Protein AF-A0AAD0M5V1-F1 (afdb_monomer_lite)

Secondary structure (DSSP, 8-state):
--EEEEEEEETTTTEEEEEES-----TTSEEEEEEESSHHHHHHHHHHHHHHHHSPPPHHHHHHHHHHHHHHHTS---TT-EEEEE--GGGHHHHHHHHHTTS-EEPSSSEEEEETTBHHHHHHHHHHHHHHHHHHHHHHHHH-

Foldseek 3Di:
DKAKKKWWAQPVVRDIFIDGPDPPDDLNTAIDIDIAPDGVRVRVVVVQLLVLLQDADDPLLLVQLVVVVVVVVVDDDDQADFDKDAAPPVSVVSVVSLVVSPLFDDDPHRITTHHNSHNSNVSSVVNNVVVVVVVVVVVVVVVD

Structure (mmCIF, N/CA/C/O backbone):
data_AF-A0AAD0M5V1-F1
#
_entry.id   AF-A0AAD0M5V1-F1
#
loop_
_atom_site.group_PDB
_atom_site.id
_atom_site.type_symbol
_atom_site.label_atom_id
_atom_site.label_alt_id
_atom_site.label_comp_id
_atom_site.label_asym_id
_atom_site.label_entity_id
_atom_site.label_seq_id
_atom_site.pdbx_PDB_ins_code
_atom_site.Cartn_x
_atom_site.Cartn_y
_atom_site.Cartn_z
_atom_site.occupancy
_atom_site.B_iso_or_equiv
_atom_site.auth_seq_id
_atom_site.auth_comp_id
_atom_site.auth_asym_id
_atom_site.auth_atom_id
_atom_site.pdbx_PDB_model_num
ATOM 1 N N . MET A 1 1 ? 13.308 3.649 -25.533 1.00 71.56 1 MET A N 1
ATOM 2 C CA . MET A 1 1 ? 12.031 2.912 -25.398 1.00 71.56 1 MET A CA 1
ATOM 3 C C . MET A 1 1 ? 11.596 2.972 -23.930 1.00 71.56 1 MET A C 1
ATOM 5 O O . MET A 1 1 ? 12.450 3.272 -23.104 1.00 71.56 1 MET A O 1
ATOM 9 N N . LYS A 1 2 ? 10.305 2.836 -23.595 1.00 80.38 2 LYS A N 1
ATOM 10 C CA . LYS A 1 2 ? 9.836 2.732 -22.197 1.00 80.38 2 LYS A CA 1
ATOM 11 C C . LYS A 1 2 ? 9.402 1.288 -21.956 1.00 80.38 2 LYS A C 1
ATOM 13 O O . LYS A 1 2 ? 8.639 0.769 -22.763 1.00 80.38 2 LYS A O 1
ATOM 18 N N . GLU A 1 3 ? 9.857 0.690 -20.866 1.00 85.19 3 GLU A N 1
ATOM 19 C CA . GLU A 1 3 ? 9.612 -0.712 -20.516 1.00 85.19 3 GLU A CA 1
ATOM 20 C C . GLU A 1 3 ? 9.021 -0.822 -19.108 1.00 85.19 3 GLU A C 1
ATOM 22 O O . GLU A 1 3 ? 9.059 0.132 -18.321 1.00 85.19 3 GLU A O 1
ATOM 27 N N . THR A 1 4 ? 8.418 -1.972 -18.808 1.00 87.31 4 THR A N 1
ATOM 28 C CA . THR A 1 4 ? 7.891 -2.267 -17.471 1.00 87.31 4 THR A CA 1
ATOM 29 C C . THR A 1 4 ? 9.008 -2.825 -16.600 1.00 87.31 4 THR A C 1
ATOM 31 O O . THR A 1 4 ? 9.626 -3.828 -16.949 1.00 87.31 4 THR A O 1
ATOM 34 N N . TYR A 1 5 ? 9.209 -2.196 -15.449 1.00 89.94 5 TYR A N 1
ATOM 35 C CA . TYR A 1 5 ? 10.164 -2.596 -14.429 1.00 89.94 5 TYR A CA 1
ATOM 36 C C . TYR A 1 5 ? 9.447 -2.943 -13.132 1.00 89.94 5 TYR A C 1
ATOM 38 O O . TYR A 1 5 ? 8.452 -2.305 -12.767 1.00 89.94 5 TYR A O 1
ATOM 46 N N . PHE A 1 6 ? 10.006 -3.909 -12.414 1.00 90.06 6 PHE A N 1
ATOM 47 C CA . PHE A 1 6 ? 9.684 -4.164 -11.022 1.00 90.06 6 PHE A CA 1
ATOM 48 C C . PHE A 1 6 ? 10.821 -3.649 -10.152 1.00 90.06 6 PHE A C 1
ATOM 50 O O . PHE A 1 6 ? 11.987 -3.961 -10.378 1.00 90.06 6 PHE A O 1
ATOM 57 N N . VAL A 1 7 ? 10.481 -2.830 -9.167 1.00 91.06 7 VAL A N 1
ATOM 58 C CA . VAL A 1 7 ? 11.434 -2.300 -8.196 1.00 91.06 7 VAL A CA 1
ATOM 59 C C . VAL A 1 7 ? 11.105 -2.915 -6.851 1.00 91.06 7 VAL A C 1
ATOM 61 O O . VAL A 1 7 ? 9.965 -2.829 -6.414 1.00 91.06 7 VAL A O 1
ATOM 64 N N . GLY A 1 8 ? 12.078 -3.544 -6.208 1.00 91.56 8 GLY A N 1
ATOM 65 C CA . GLY A 1 8 ? 11.955 -4.066 -4.855 1.00 91.56 8 GLY A CA 1
ATOM 66 C C . GLY A 1 8 ? 12.656 -3.148 -3.866 1.00 91.56 8 GLY A C 1
ATOM 67 O O . GLY A 1 8 ? 13.794 -2.737 -4.101 1.00 91.56 8 GLY A O 1
ATOM 68 N N . TYR A 1 9 ? 11.983 -2.851 -2.758 1.00 92.31 9 TYR A N 1
ATOM 69 C CA . TYR A 1 9 ? 12.597 -2.265 -1.571 1.00 92.31 9 TYR A CA 1
ATOM 70 C C . TYR A 1 9 ? 12.529 -3.252 -0.410 1.00 92.31 9 TYR A C 1
ATOM 72 O O . TYR A 1 9 ? 11.437 -3.632 0.012 1.00 92.31 9 TYR A O 1
ATOM 80 N N . ASP A 1 10 ? 13.683 -3.650 0.113 1.00 88.50 10 ASP A N 1
ATOM 81 C CA . ASP A 1 10 ? 13.773 -4.435 1.341 1.00 88.50 10 ASP A CA 1
ATOM 82 C C . ASP A 1 10 ? 13.872 -3.471 2.541 1.00 88.50 10 ASP A C 1
ATOM 84 O O . ASP A 1 10 ? 14.873 -2.752 2.652 1.00 88.50 10 ASP A O 1
ATOM 88 N N . PRO A 1 11 ? 12.850 -3.392 3.414 1.00 83.12 11 PRO A N 1
ATOM 89 C CA . PRO A 1 11 ? 12.857 -2.464 4.541 1.00 83.12 11 PRO A CA 1
ATOM 90 C C . PRO A 1 11 ? 13.869 -2.844 5.630 1.00 83.12 11 PRO A C 1
ATOM 92 O O . PRO A 1 11 ? 14.382 -1.943 6.299 1.00 83.12 11 PRO A O 1
ATOM 95 N N . ASP A 1 12 ? 14.197 -4.130 5.773 1.00 83.94 12 ASP A N 1
ATOM 96 C CA . ASP A 1 12 ? 15.098 -4.634 6.813 1.00 83.94 12 ASP A CA 1
ATOM 97 C C . ASP A 1 12 ? 16.550 -4.345 6.435 1.00 83.94 12 ASP A C 1
ATOM 99 O O . ASP A 1 12 ? 17.326 -3.795 7.220 1.00 83.94 12 ASP A O 1
ATOM 103 N N . MET A 1 13 ? 16.907 -4.642 5.184 1.00 85.25 13 MET A N 1
ATOM 104 C CA . MET A 1 13 ? 18.249 -4.393 4.656 1.00 85.25 13 MET A CA 1
ATOM 105 C C . MET A 1 13 ? 18.424 -2.970 4.110 1.00 85.25 13 MET A C 1
ATOM 107 O O . MET A 1 13 ? 19.538 -2.563 3.782 1.00 85.25 13 MET A O 1
ATOM 111 N N . LYS A 1 14 ? 17.331 -2.203 3.998 1.00 84.75 14 LYS A N 1
ATOM 112 C CA . LYS A 1 14 ? 17.274 -0.864 3.387 1.00 84.75 14 LYS A CA 1
ATOM 113 C C . LYS A 1 14 ? 17.853 -0.827 1.968 1.00 84.75 14 LYS A C 1
ATOM 115 O O . LYS A 1 14 ? 18.449 0.171 1.561 1.00 84.75 14 LYS A O 1
ATOM 120 N N . MET A 1 15 ? 17.666 -1.903 1.208 1.00 89.81 15 MET A N 1
ATOM 121 C CA . MET A 1 15 ? 18.222 -2.052 -0.136 1.00 89.81 15 MET A CA 1
ATOM 122 C C . MET A 1 15 ? 17.161 -1.873 -1.215 1.00 89.81 15 MET A C 1
ATOM 124 O O . MET A 1 15 ? 16.017 -2.297 -1.064 1.00 89.81 15 MET A O 1
ATOM 128 N N . TRP A 1 16 ? 17.577 -1.266 -2.326 1.00 92.38 16 TRP A N 1
ATOM 129 C CA . TRP A 1 16 ? 16.764 -1.075 -3.520 1.00 92.38 16 TRP A CA 1
ATOM 130 C C . TRP A 1 16 ? 17.349 -1.863 -4.684 1.00 92.38 16 TRP A C 1
ATOM 132 O O . TRP A 1 16 ? 18.553 -1.806 -4.930 1.00 92.38 16 TRP A O 1
ATOM 142 N N . ALA A 1 17 ? 16.490 -2.543 -5.433 1.00 90.94 17 ALA A N 1
ATOM 143 C CA . ALA A 1 17 ? 16.874 -3.235 -6.655 1.00 90.94 17 ALA A CA 1
ATOM 144 C C . ALA A 1 17 ? 15.781 -3.085 -7.717 1.00 90.94 17 ALA A C 1
ATOM 146 O O . ALA A 1 17 ? 14.594 -3.045 -7.399 1.00 90.94 17 ALA A O 1
ATOM 147 N N . ALA A 1 18 ? 16.183 -2.998 -8.983 1.00 89.00 18 ALA A N 1
ATOM 148 C CA . ALA A 1 18 ? 15.280 -2.977 -10.126 1.00 89.00 18 ALA A CA 1
ATOM 149 C C . ALA A 1 18 ? 15.536 -4.214 -10.987 1.00 89.00 18 ALA A C 1
ATOM 151 O O . ALA A 1 18 ? 16.684 -4.584 -11.219 1.00 89.00 18 ALA A O 1
ATOM 152 N N . GLN A 1 19 ? 14.465 -4.850 -11.446 1.00 86.12 19 GLN A N 1
ATOM 153 C CA . GLN A 1 19 ? 14.500 -5.985 -12.360 1.00 86.12 19 GLN A CA 1
ATOM 154 C C . GLN A 1 19 ? 13.525 -5.723 -13.510 1.00 86.12 19 GLN A C 1
ATOM 156 O O . GLN A 1 19 ? 12.415 -5.215 -13.309 1.00 86.12 19 GLN A O 1
ATOM 161 N N . ALA A 1 20 ? 13.947 -6.039 -14.732 1.00 78.06 20 ALA A N 1
ATOM 162 C CA . ALA A 1 20 ? 13.077 -5.993 -15.896 1.00 78.06 20 ALA A CA 1
ATOM 163 C C . ALA A 1 20 ? 12.247 -7.286 -15.967 1.00 78.06 20 ALA A C 1
ATOM 165 O O . ALA A 1 20 ? 12.770 -8.372 -15.730 1.00 78.06 20 ALA A O 1
ATOM 166 N N . ILE A 1 21 ? 10.975 -7.166 -16.358 1.00 65.25 21 ILE A N 1
ATOM 167 C CA . ILE A 1 21 ? 10.090 -8.277 -16.766 1.00 65.25 21 ILE A CA 1
ATOM 168 C C . ILE A 1 21 ? 9.560 -9.175 -15.629 1.00 65.25 21 ILE A C 1
ATOM 170 O O . ILE A 1 21 ? 8.348 -9.382 -15.590 1.00 65.25 21 ILE A O 1
ATOM 174 N N . GLU A 1 22 ? 10.379 -9.655 -14.690 1.00 68.69 22 GLU A N 1
ATOM 175 C CA . GLU A 1 22 ? 9.929 -10.548 -13.602 1.00 68.69 22 GLU A CA 1
ATOM 176 C C . GLU A 1 22 ? 10.290 -10.008 -12.206 1.00 68.69 22 GLU A C 1
ATOM 178 O O . GLU A 1 22 ? 11.405 -9.528 -12.005 1.00 68.69 22 GLU A O 1
ATOM 183 N N . PRO A 1 23 ? 9.374 -10.068 -11.218 1.00 67.69 23 PRO A N 1
ATOM 184 C CA . PRO A 1 23 ? 9.650 -9.635 -9.853 1.00 67.69 23 PRO A CA 1
ATOM 185 C C . PRO A 1 23 ? 10.236 -10.783 -9.018 1.00 67.69 23 PRO A C 1
ATOM 187 O O . PRO A 1 23 ? 9.551 -11.326 -8.150 1.00 67.69 23 PRO A O 1
ATOM 190 N N . ASN A 1 24 ? 11.498 -11.159 -9.239 1.00 78.00 24 ASN A N 1
ATOM 191 C CA . ASN A 1 24 ? 12.167 -12.146 -8.386 1.00 78.00 24 ASN A CA 1
ATOM 192 C C . ASN A 1 24 ? 12.728 -11.463 -7.127 1.00 78.00 24 ASN A C 1
ATOM 194 O O . ASN A 1 24 ? 13.934 -11.242 -6.984 1.00 78.00 24 ASN A O 1
ATOM 198 N N . PHE A 1 25 ? 11.814 -11.060 -6.244 1.00 82.06 25 PHE A N 1
ATOM 199 C CA . PHE A 1 25 ? 12.101 -10.409 -4.967 1.00 82.06 25 PHE A CA 1
ATOM 200 C C . PHE A 1 25 ? 11.635 -11.275 -3.794 1.00 82.06 25 PHE A C 1
ATOM 202 O O . PHE A 1 25 ? 10.727 -12.096 -3.930 1.00 82.06 25 PHE A O 1
ATOM 209 N N . SER A 1 26 ? 12.244 -11.073 -2.622 1.00 83.06 26 SER A N 1
ATOM 210 C CA . SER A 1 26 ? 11.817 -11.739 -1.388 1.00 83.06 26 SER A CA 1
ATOM 211 C C . SER A 1 26 ? 10.378 -11.361 -1.028 1.00 83.06 26 SER A C 1
ATOM 213 O O . SER A 1 26 ? 9.916 -10.260 -1.334 1.00 83.06 26 SER A O 1
ATOM 215 N N . GLU A 1 27 ? 9.674 -12.226 -0.294 1.00 80.62 27 GLU A N 1
ATOM 216 C CA . GLU A 1 27 ? 8.322 -11.901 0.181 1.00 80.62 27 GLU A CA 1
ATOM 217 C C . GLU A 1 27 ? 8.290 -10.707 1.136 1.00 80.62 27 GLU A C 1
ATOM 219 O O . GLU A 1 27 ? 7.251 -10.065 1.256 1.00 80.62 27 GLU A O 1
ATOM 224 N N . ALA A 1 28 ? 9.412 -10.353 1.769 1.00 82.88 28 ALA A N 1
ATOM 225 C CA . ALA A 1 28 ? 9.545 -9.150 2.589 1.00 82.88 28 ALA A CA 1
ATOM 226 C C . ALA A 1 28 ? 9.606 -7.861 1.743 1.00 82.88 28 ALA A C 1
ATOM 228 O O . ALA A 1 28 ? 9.106 -6.815 2.165 1.00 82.88 28 ALA A O 1
ATOM 229 N N . SER A 1 29 ? 10.085 -7.942 0.498 1.00 89.31 29 SER A N 1
ATOM 230 C CA . SER A 1 29 ? 10.307 -6.782 -0.373 1.00 89.31 29 SER A CA 1
ATOM 231 C C . SER A 1 29 ? 9.017 -6.070 -0.776 1.00 89.31 29 SER A C 1
ATOM 233 O O . SER A 1 29 ? 8.039 -6.687 -1.196 1.00 89.31 29 SER A O 1
ATOM 235 N N . TRP A 1 30 ? 9.003 -4.748 -0.691 1.00 92.31 30 TRP A N 1
ATOM 236 C CA . TRP A 1 30 ? 7.939 -3.904 -1.219 1.00 92.31 30 TRP A CA 1
ATOM 237 C C . TRP A 1 30 ? 8.135 -3.764 -2.723 1.00 92.31 30 TRP A C 1
ATOM 239 O O . TRP A 1 30 ? 9.096 -3.133 -3.160 1.00 92.31 30 TRP A O 1
ATOM 249 N N . VAL A 1 31 ? 7.251 -4.384 -3.509 1.00 92.44 31 VAL A N 1
ATOM 250 C CA . VAL A 1 31 ? 7.398 -4.440 -4.967 1.00 92.44 31 VAL A CA 1
ATOM 251 C C . VAL A 1 31 ? 6.552 -3.361 -5.638 1.00 92.44 31 VAL A C 1
ATOM 253 O O . VAL A 1 31 ? 5.326 -3.329 -5.510 1.00 92.44 31 VAL A O 1
ATOM 256 N N . PHE A 1 32 ? 7.208 -2.486 -6.389 1.00 90.94 32 PHE A N 1
ATOM 257 C CA . PHE A 1 32 ? 6.606 -1.434 -7.202 1.00 90.94 32 PHE A CA 1
ATOM 258 C C . PHE A 1 32 ? 6.639 -1.844 -8.670 1.00 90.94 32 PHE A C 1
ATOM 260 O O . PHE A 1 32 ? 7.663 -2.319 -9.159 1.00 90.94 32 PHE A O 1
ATOM 267 N N . LYS A 1 33 ? 5.549 -1.607 -9.400 1.00 90.25 33 LYS A N 1
ATOM 268 C CA . LYS A 1 33 ? 5.513 -1.747 -10.860 1.00 90.25 33 LYS A CA 1
ATOM 269 C C . LYS A 1 33 ? 5.583 -0.360 -11.484 1.00 90.25 33 LYS A C 1
ATOM 271 O O . LYS A 1 33 ? 4.681 0.453 -11.283 1.00 90.25 33 LYS A O 1
ATOM 276 N N . VAL A 1 34 ? 6.639 -0.080 -12.242 1.00 89.06 34 VAL A N 1
ATOM 277 C CA . VAL A 1 34 ? 6.881 1.241 -12.839 1.00 89.06 34 VAL A CA 1
ATOM 278 C C . VAL A 1 34 ? 7.176 1.127 -14.332 1.00 89.06 34 VAL A C 1
ATOM 280 O O . VAL A 1 34 ? 7.670 0.112 -14.813 1.00 89.06 34 VAL A O 1
ATOM 283 N N . THR A 1 35 ? 6.894 2.190 -15.085 1.00 90.75 35 THR A N 1
ATOM 284 C CA . THR A 1 35 ? 7.315 2.306 -16.487 1.00 90.75 35 THR A CA 1
ATOM 285 C C . THR A 1 35 ? 8.522 3.232 -16.579 1.00 90.75 35 THR A C 1
ATOM 287 O O . THR A 1 35 ? 8.414 4.424 -16.266 1.00 90.75 35 THR A O 1
ATOM 290 N N . ALA A 1 36 ? 9.664 2.720 -17.032 1.00 91.56 36 ALA A N 1
ATOM 291 C CA . ALA A 1 36 ? 10.940 3.435 -17.025 1.00 91.56 36 ALA A CA 1
ATOM 292 C C . ALA A 1 36 ? 11.750 3.224 -18.311 1.00 91.56 36 ALA A C 1
ATOM 294 O O . ALA A 1 36 ? 11.408 2.389 -19.144 1.00 91.56 36 ALA A O 1
ATOM 295 N N . ARG A 1 37 ? 12.781 4.050 -18.512 1.00 90.94 37 ARG A N 1
ATOM 296 C CA . ARG A 1 37 ? 13.698 3.949 -19.667 1.00 90.94 37 ARG A CA 1
ATOM 297 C C . ARG A 1 37 ? 14.936 3.091 -19.391 1.00 90.94 37 ARG A C 1
ATOM 299 O O . ARG A 1 37 ? 15.588 2.680 -20.342 1.00 90.94 37 ARG A O 1
ATOM 306 N N . ASN A 1 38 ? 15.288 2.927 -18.121 1.00 90.62 38 ASN A N 1
ATOM 307 C CA . ASN A 1 38 ? 16.404 2.135 -17.615 1.00 90.62 38 ASN A CA 1
ATOM 308 C C . ASN A 1 38 ? 16.212 1.905 -16.105 1.00 90.62 38 ASN A C 1
ATOM 310 O O . ASN A 1 38 ? 15.320 2.498 -15.490 1.00 90.62 38 ASN A O 1
ATOM 314 N N . ASP A 1 39 ? 17.083 1.094 -15.513 1.00 89.81 39 ASP A N 1
ATOM 315 C CA . ASP A 1 39 ? 17.033 0.694 -14.105 1.00 89.81 39 ASP A CA 1
ATOM 316 C C . ASP A 1 39 ? 17.120 1.894 -13.155 1.00 89.81 39 ASP A C 1
ATOM 318 O O . ASP A 1 39 ? 16.380 1.971 -12.179 1.00 89.81 39 ASP A O 1
ATOM 322 N N . HIS A 1 40 ? 17.968 2.880 -13.459 1.00 92.50 40 HIS A N 1
ATOM 323 C CA . HIS A 1 40 ? 18.102 4.081 -12.633 1.00 92.50 40 HIS A CA 1
ATOM 324 C C . HIS 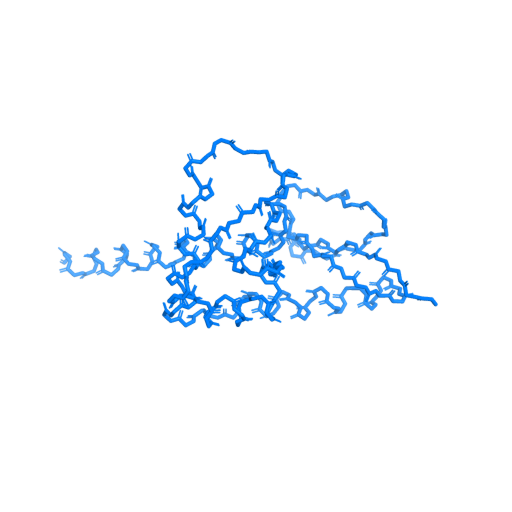A 1 40 ? 16.802 4.906 -12.595 1.00 92.50 40 HIS A C 1
ATOM 326 O O . HIS A 1 40 ? 16.335 5.282 -11.520 1.00 92.50 40 HIS A O 1
ATOM 332 N N . ASP A 1 41 ? 16.168 5.143 -13.749 1.00 93.38 41 ASP A N 1
ATOM 333 C CA . ASP A 1 41 ? 14.855 5.801 -13.842 1.00 93.38 41 ASP A CA 1
ATOM 334 C C . ASP A 1 41 ? 13.763 4.981 -13.130 1.00 93.38 41 ASP A C 1
ATOM 336 O O . ASP A 1 41 ? 12.877 5.550 -12.490 1.00 93.38 41 ASP A O 1
ATOM 340 N N . ALA A 1 42 ? 13.840 3.646 -13.182 1.00 91.94 42 ALA A N 1
ATOM 341 C CA . ALA A 1 42 ? 12.933 2.773 -12.441 1.00 91.94 42 ALA A CA 1
ATOM 342 C C . ALA A 1 42 ? 13.091 2.963 -10.926 1.00 91.94 42 ALA A C 1
ATOM 344 O O . ALA A 1 42 ? 12.096 3.208 -10.243 1.00 91.94 42 ALA A O 1
ATOM 345 N N . LEU A 1 43 ? 14.326 2.935 -10.415 1.00 93.38 43 LEU A N 1
ATOM 346 C CA . LEU A 1 43 ? 14.631 3.149 -8.999 1.00 93.38 43 LEU A CA 1
ATOM 347 C C . LEU A 1 43 ? 14.135 4.511 -8.503 1.00 93.38 43 LEU A C 1
ATOM 349 O O . LEU A 1 43 ? 13.467 4.578 -7.473 1.00 93.38 43 LEU A O 1
ATOM 353 N N . MET A 1 44 ? 14.384 5.588 -9.256 1.00 94.62 44 MET A N 1
ATOM 354 C CA . MET A 1 44 ? 13.917 6.930 -8.885 1.00 94.62 44 MET A CA 1
ATOM 355 C C . MET A 1 44 ? 12.386 7.015 -8.820 1.00 94.62 44 MET A C 1
ATOM 357 O O . MET A 1 44 ? 11.833 7.652 -7.920 1.00 94.62 44 MET A O 1
ATOM 361 N N . LYS A 1 45 ? 11.680 6.335 -9.731 1.00 92.75 45 LYS A N 1
ATOM 362 C CA . LYS A 1 45 ? 10.211 6.243 -9.703 1.00 92.75 45 LYS A CA 1
ATOM 363 C C . LYS A 1 45 ? 9.697 5.392 -8.546 1.00 92.75 45 LYS A C 1
ATOM 365 O O . LYS A 1 45 ? 8.721 5.787 -7.912 1.00 92.75 45 LYS A O 1
ATOM 370 N N . GLY A 1 46 ? 10.350 4.267 -8.255 1.00 92.50 46 GLY A N 1
ATOM 371 C CA . GLY A 1 46 ? 10.040 3.428 -7.095 1.00 92.50 46 GLY A CA 1
ATOM 372 C C . GLY A 1 46 ? 10.189 4.200 -5.783 1.00 92.50 46 GLY A C 1
ATOM 373 O O . GLY A 1 46 ? 9.279 4.193 -4.957 1.00 92.50 46 GLY A O 1
ATOM 374 N N . LEU A 1 47 ? 11.274 4.968 -5.639 1.00 92.88 47 LEU A N 1
ATOM 375 C CA . LEU A 1 47 ? 11.503 5.839 -4.485 1.00 92.88 47 LEU A CA 1
ATOM 376 C C . LEU A 1 47 ? 10.400 6.897 -4.332 1.00 92.88 47 LEU A C 1
ATOM 378 O O . LEU A 1 47 ? 9.877 7.086 -3.234 1.00 92.88 47 LEU A O 1
ATOM 382 N N . ALA A 1 48 ? 10.017 7.568 -5.422 1.00 92.12 48 ALA A N 1
ATOM 383 C CA . ALA A 1 48 ? 8.950 8.569 -5.392 1.00 92.12 48 ALA A CA 1
ATOM 384 C C . ALA A 1 48 ? 7.598 7.961 -4.974 1.00 92.12 48 ALA A C 1
ATOM 386 O O . ALA A 1 48 ? 6.878 8.552 -4.166 1.00 92.12 48 ALA A O 1
ATOM 387 N N . GLN A 1 49 ? 7.268 6.761 -5.468 1.00 92.75 49 GLN A N 1
ATOM 388 C CA . GLN A 1 49 ? 6.072 6.034 -5.033 1.00 92.75 49 GLN A CA 1
ATOM 389 C C . GLN A 1 49 ? 6.154 5.658 -3.550 1.00 92.75 49 GLN A C 1
ATOM 391 O O . GLN A 1 49 ? 5.212 5.922 -2.808 1.00 92.75 49 GLN A O 1
ATOM 396 N N . TYR A 1 50 ? 7.283 5.126 -3.077 1.00 93.56 50 TYR A N 1
ATOM 397 C CA . TYR A 1 50 ? 7.473 4.785 -1.663 1.00 93.56 50 TYR A CA 1
ATOM 398 C C . TYR A 1 50 ? 7.297 5.984 -0.727 1.00 93.56 50 TYR A C 1
ATOM 400 O O . TYR A 1 50 ? 6.629 5.880 0.303 1.00 93.56 50 TYR A O 1
ATOM 408 N N . GLN A 1 51 ? 7.825 7.150 -1.101 1.00 91.69 51 GLN A N 1
ATOM 409 C CA . GLN A 1 51 ? 7.589 8.393 -0.362 1.00 91.69 51 GLN A CA 1
ATOM 410 C C . GLN A 1 51 ? 6.103 8.775 -0.342 1.00 91.69 51 GLN A C 1
ATOM 412 O O . GLN A 1 51 ? 5.613 9.295 0.656 1.00 91.69 51 GLN A O 1
ATOM 417 N N . GLY A 1 52 ? 5.365 8.522 -1.426 1.00 91.19 52 GLY A N 1
ATOM 418 C CA . GLY A 1 52 ? 3.916 8.723 -1.480 1.00 91.19 52 GLY A CA 1
ATOM 419 C C . GLY A 1 52 ? 3.146 7.769 -0.563 1.00 91.19 52 GLY A C 1
ATOM 420 O O . GLY A 1 52 ? 2.208 8.196 0.116 1.00 91.19 52 GLY A O 1
ATOM 421 N N . LEU A 1 53 ? 3.565 6.504 -0.507 1.00 94.19 53 LEU A N 1
ATOM 422 C CA . LEU A 1 53 ? 2.938 5.455 0.298 1.00 94.19 53 LEU A CA 1
ATOM 423 C C . LEU A 1 53 ? 3.193 5.616 1.799 1.00 94.19 53 LEU A C 1
ATOM 425 O O . LEU A 1 53 ? 2.318 5.308 2.598 1.00 94.19 53 LEU A O 1
ATOM 429 N N . THR A 1 54 ? 4.357 6.128 2.196 1.00 92.38 54 THR A N 1
ATOM 430 C CA . THR A 1 54 ? 4.732 6.281 3.616 1.00 92.38 54 THR A CA 1
ATOM 431 C C . THR A 1 54 ? 4.238 7.577 4.260 1.00 92.38 54 THR A C 1
ATOM 433 O O . THR A 1 54 ? 4.331 7.739 5.473 1.00 92.38 54 THR A O 1
ATOM 436 N N . ARG A 1 55 ? 3.662 8.505 3.485 1.00 93.50 55 ARG A N 1
ATOM 437 C CA . ARG A 1 55 ? 2.991 9.690 4.044 1.00 93.50 55 ARG A CA 1
ATOM 438 C C . ARG A 1 55 ? 1.778 9.287 4.882 1.00 93.50 55 ARG A C 1
ATOM 440 O O . ARG A 1 55 ? 0.994 8.435 4.461 1.00 93.50 55 ARG A O 1
ATOM 447 N N . LYS A 1 56 ? 1.599 9.969 6.018 1.00 92.62 56 LYS A N 1
ATOM 448 C CA . LYS A 1 56 ? 0.467 9.773 6.932 1.00 92.62 56 LYS A CA 1
ATOM 449 C C . LYS A 1 56 ? -0.863 9.843 6.177 1.00 92.62 56 LYS A C 1
ATOM 451 O O . LYS A 1 56 ? -1.060 10.734 5.349 1.00 92.62 56 LYS A O 1
ATOM 456 N N . LEU A 1 57 ? -1.751 8.897 6.465 1.00 94.19 57 LEU A N 1
ATOM 457 C CA . LEU A 1 57 ? -3.109 8.897 5.937 1.00 94.19 57 LEU A CA 1
ATOM 458 C C . LEU A 1 57 ? -3.981 9.905 6.696 1.00 94.19 57 LEU A C 1
ATOM 460 O O . LEU A 1 57 ? -3.856 10.087 7.908 1.00 94.19 57 LEU A O 1
ATOM 464 N N . THR A 1 58 ? -4.885 10.555 5.975 1.00 94.12 58 THR A N 1
ATOM 465 C CA . THR A 1 58 ? -6.009 11.286 6.565 1.00 94.12 58 THR A CA 1
ATOM 466 C C . THR A 1 58 ? -6.992 10.312 7.222 1.00 94.12 58 THR A C 1
ATOM 468 O O . THR A 1 58 ? -6.969 9.111 6.959 1.00 94.12 58 THR A O 1
ATOM 471 N N . GLY A 1 59 ? -7.912 10.817 8.051 1.00 91.69 59 GLY A N 1
ATOM 472 C CA . GLY A 1 59 ? -8.914 9.959 8.696 1.00 91.69 59 GLY A CA 1
ATOM 473 C C . GLY A 1 59 ? -9.824 9.219 7.706 1.00 91.69 59 GLY A C 1
ATOM 474 O O . GLY A 1 59 ? -10.269 8.111 7.987 1.00 91.69 59 GLY A O 1
ATOM 475 N N . GLU A 1 60 ? -10.095 9.795 6.533 1.00 93.00 60 GLU A N 1
ATOM 476 C CA . GLU A 1 60 ? -10.874 9.123 5.488 1.00 93.00 60 GLU A CA 1
ATOM 477 C C . GLU A 1 60 ? -10.075 8.018 4.792 1.00 93.00 60 GLU A C 1
ATOM 479 O O . GLU A 1 60 ? -10.575 6.903 4.651 1.00 93.00 60 GLU A O 1
ATOM 484 N N . GLU A 1 61 ? -8.824 8.302 4.422 1.00 95.44 61 GLU A N 1
ATOM 485 C CA . GLU A 1 61 ? -7.916 7.314 3.833 1.00 95.44 61 GLU A CA 1
ATOM 486 C C . GLU A 1 61 ? -7.650 6.155 4.804 1.00 95.44 61 GLU A C 1
ATOM 488 O O . GLU A 1 61 ? -7.648 5.002 4.385 1.00 95.44 61 GLU A O 1
ATOM 493 N N . MET A 1 62 ? -7.504 6.429 6.106 1.00 96.19 62 MET A N 1
ATOM 494 C CA . MET A 1 62 ? -7.330 5.384 7.119 1.00 96.19 62 MET A CA 1
ATOM 495 C C . MET A 1 62 ? -8.572 4.493 7.233 1.00 96.19 62 MET A C 1
ATOM 497 O O . MET A 1 62 ? -8.455 3.271 7.241 1.00 96.19 62 MET A O 1
ATOM 501 N N . ARG A 1 63 ? -9.782 5.075 7.236 1.00 94.75 63 ARG A N 1
ATOM 502 C CA . ARG A 1 63 ? -11.030 4.288 7.220 1.00 94.75 63 ARG A CA 1
ATOM 503 C C . ARG A 1 63 ? -11.114 3.371 6.003 1.00 94.75 63 ARG A C 1
ATOM 505 O O . ARG A 1 63 ? -11.563 2.233 6.132 1.00 94.75 63 ARG A O 1
ATOM 512 N N . LEU A 1 64 ? -10.693 3.853 4.834 1.00 95.56 64 LEU A N 1
ATOM 513 C CA . LEU A 1 64 ? -10.633 3.033 3.630 1.00 95.56 64 LEU A CA 1
ATOM 514 C C . LEU A 1 64 ? -9.563 1.937 3.734 1.00 95.56 64 LEU A C 1
ATOM 516 O O . LEU A 1 64 ? -9.843 0.792 3.391 1.00 95.56 64 LEU A O 1
ATOM 520 N N . ALA A 1 65 ? -8.372 2.262 4.235 1.00 95.94 65 ALA A N 1
ATOM 521 C CA . ALA A 1 65 ? -7.290 1.305 4.447 1.00 95.94 65 ALA A CA 1
ATOM 522 C C . ALA A 1 65 ? -7.736 0.146 5.355 1.00 95.94 65 ALA A C 1
ATOM 524 O O . ALA A 1 65 ? -7.622 -1.015 4.960 1.00 95.94 65 ALA A O 1
ATOM 525 N N . SER A 1 66 ? -8.346 0.445 6.508 1.00 94.94 66 SER A N 1
ATOM 526 C CA . SER A 1 66 ? -8.896 -0.575 7.411 1.00 94.94 66 SER A CA 1
ATOM 527 C C . SER A 1 66 ? -10.024 -1.378 6.762 1.00 94.94 66 SER A C 1
ATOM 529 O O . SER A 1 66 ? -10.107 -2.591 6.940 1.00 94.94 66 SER A O 1
ATOM 531 N N . TYR A 1 67 ? -10.894 -0.730 5.981 1.00 94.12 67 TYR A N 1
ATOM 532 C CA . TYR A 1 67 ? -11.968 -1.412 5.257 1.00 94.12 67 TYR A CA 1
ATOM 533 C C . TYR A 1 67 ? -11.427 -2.436 4.249 1.00 94.12 67 TYR A C 1
ATOM 535 O O . TYR A 1 67 ? -11.865 -3.589 4.244 1.00 94.12 67 TYR A O 1
ATOM 543 N N . ILE A 1 68 ? -10.445 -2.035 3.439 1.00 93.31 68 ILE A N 1
ATOM 544 C CA . ILE A 1 68 ? -9.764 -2.911 2.481 1.00 93.31 68 ILE A CA 1
ATOM 545 C C . ILE A 1 68 ? -9.066 -4.062 3.216 1.00 93.31 68 ILE A C 1
ATOM 547 O O . ILE A 1 68 ? -9.221 -5.219 2.822 1.00 93.31 68 ILE A O 1
ATOM 551 N N . GLN A 1 69 ? -8.333 -3.767 4.296 1.00 93.00 69 GLN A N 1
ATOM 552 C CA . GLN A 1 69 ? -7.605 -4.784 5.056 1.00 93.00 69 GLN A CA 1
ATOM 553 C C . GLN A 1 69 ? -8.555 -5.832 5.650 1.00 93.00 69 GLN A C 1
ATOM 555 O O . GLN A 1 69 ? -8.321 -7.031 5.503 1.00 93.00 69 GLN A O 1
ATOM 560 N N . ASN A 1 70 ? -9.678 -5.396 6.227 1.00 91.19 70 ASN A N 1
ATOM 561 C CA . ASN A 1 70 ? -10.708 -6.287 6.759 1.00 91.19 70 ASN A CA 1
ATOM 562 C C . ASN A 1 70 ? -11.319 -7.184 5.676 1.00 91.19 70 ASN A C 1
ATOM 564 O O . ASN A 1 70 ? -11.470 -8.385 5.893 1.00 91.19 70 ASN A O 1
ATOM 568 N N . GLN A 1 71 ? -11.643 -6.632 4.502 1.00 88.44 71 GLN A N 1
ATOM 569 C CA . GLN A 1 71 ? -12.165 -7.428 3.389 1.00 88.44 71 GLN A CA 1
ATOM 570 C C . GLN A 1 71 ? -11.177 -8.493 2.908 1.00 88.44 71 GLN A C 1
ATOM 572 O O . GLN A 1 71 ? -11.582 -9.611 2.584 1.00 88.44 71 GLN A O 1
ATOM 577 N N . ILE A 1 72 ? -9.890 -8.151 2.836 1.00 87.56 72 ILE A N 1
ATOM 578 C CA . ILE A 1 72 ? -8.847 -9.075 2.387 1.00 87.56 72 ILE A CA 1
ATOM 579 C C . ILE A 1 72 ? -8.621 -10.174 3.432 1.00 87.56 72 ILE A C 1
ATOM 581 O O . ILE A 1 72 ? -8.628 -11.351 3.072 1.00 87.56 72 ILE A O 1
ATOM 585 N N . ASN A 1 73 ? -8.521 -9.817 4.716 1.00 84.75 73 ASN A N 1
ATOM 586 C CA . ASN A 1 73 ? -8.263 -10.755 5.815 1.00 84.75 73 ASN A CA 1
ATOM 587 C C . ASN A 1 73 ? -9.393 -11.774 6.041 1.00 84.75 73 ASN A C 1
ATOM 589 O O . ASN A 1 73 ? -9.146 -12.869 6.538 1.00 84.75 73 ASN A O 1
ATOM 593 N N . GLN A 1 74 ? -10.631 -11.459 5.652 1.00 80.25 74 GLN A N 1
ATOM 594 C CA . GLN A 1 74 ? -11.765 -12.391 5.746 1.00 80.25 74 GLN A CA 1
ATOM 595 C C . GLN A 1 74 ? -11.677 -13.579 4.773 1.00 80.25 74 GLN A C 1
ATOM 597 O O . GLN A 1 74 ? -12.485 -14.504 4.849 1.00 80.25 74 GLN A O 1
ATOM 602 N N . LYS A 1 75 ? -10.729 -13.569 3.832 1.00 74.31 75 LYS A N 1
ATOM 603 C CA . LYS A 1 75 ? -10.585 -14.597 2.801 1.00 74.31 75 LYS A CA 1
ATOM 604 C C . LYS A 1 75 ? -9.206 -15.261 2.919 1.00 74.31 75 LYS A C 1
ATOM 606 O O . LYS A 1 75 ? -8.199 -14.583 3.065 1.00 74.31 75 LYS A O 1
ATOM 611 N N . SER A 1 76 ? -9.135 -16.588 2.788 1.00 67.25 76 SER A N 1
ATOM 612 C CA . SER A 1 76 ? -7.850 -17.284 2.600 1.00 67.25 76 SER A CA 1
ATOM 613 C C . SER A 1 76 ? -7.327 -16.983 1.187 1.00 67.25 76 SER A C 1
ATOM 615 O O . SER A 1 76 ? -8.014 -17.300 0.213 1.00 67.25 76 SER A O 1
ATOM 617 N N . ARG A 1 77 ? -6.174 -16.306 1.060 1.00 70.81 77 ARG A N 1
ATOM 618 C CA . ARG A 1 77 ? -5.663 -15.754 -0.214 1.00 70.81 77 ARG A CA 1
ATOM 619 C C . ARG A 1 77 ? -4.203 -16.106 -0.472 1.00 70.81 77 ARG A C 1
ATOM 621 O O . ARG A 1 77 ? -3.434 -16.312 0.464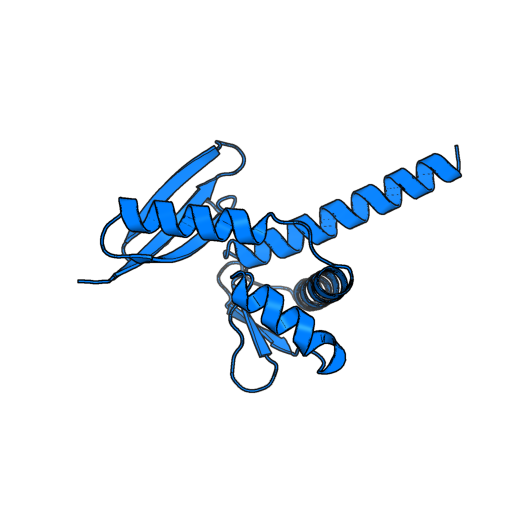 1.00 70.81 77 ARG A O 1
ATOM 628 N N . LYS A 1 78 ? -3.824 -16.163 -1.755 1.00 72.00 78 LYS A N 1
ATOM 629 C CA . LYS A 1 78 ? -2.441 -16.434 -2.185 1.00 72.00 78 LYS A CA 1
ATOM 630 C C . LYS A 1 78 ? -1.660 -15.127 -2.404 1.00 72.00 78 LYS A C 1
ATOM 632 O O . LYS A 1 78 ? -2.241 -14.181 -2.927 1.00 72.00 78 LYS A O 1
ATOM 637 N N . PRO A 1 79 ? -0.348 -15.075 -2.103 1.00 64.44 79 PRO A N 1
ATOM 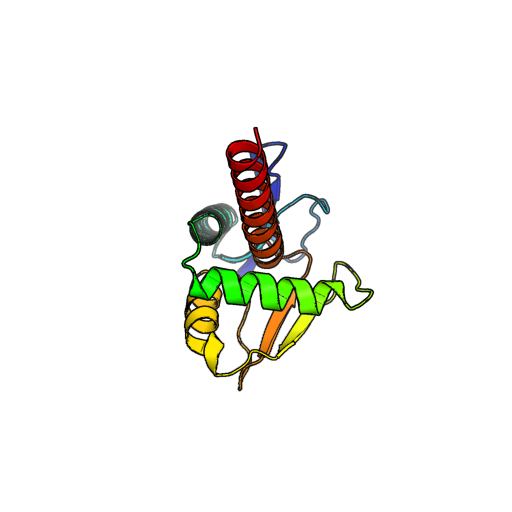638 C CA . PRO A 1 79 ? 0.465 -13.856 -2.235 1.00 64.44 79 PRO A CA 1
ATOM 639 C C . PRO A 1 79 ? 0.460 -13.199 -3.630 1.00 64.44 79 PRO A C 1
ATOM 641 O O . PRO A 1 79 ? 0.497 -11.976 -3.735 1.00 64.44 79 PRO A O 1
ATOM 644 N N . ASP A 1 80 ? 0.371 -13.984 -4.706 1.00 67.00 80 ASP A N 1
ATOM 645 C CA . ASP A 1 80 ? 0.394 -13.477 -6.091 1.00 67.00 80 ASP A CA 1
ATOM 646 C C . ASP A 1 80 ? -0.993 -13.170 -6.676 1.00 67.00 80 ASP A C 1
ATOM 648 O O . ASP A 1 80 ? -1.130 -12.849 -7.856 1.00 67.00 80 ASP A O 1
ATOM 652 N N . GLU A 1 81 ? -2.046 -13.272 -5.868 1.00 79.12 81 GLU A N 1
ATOM 653 C CA . GLU A 1 81 ? -3.406 -13.014 -6.322 1.00 79.12 81 GLU A CA 1
ATOM 654 C C . GLU A 1 81 ? -3.637 -11.502 -6.482 1.00 79.12 81 GLU A C 1
ATOM 656 O O . GLU A 1 81 ? -3.365 -10.709 -5.575 1.00 79.12 81 GLU A O 1
ATOM 661 N N . VAL A 1 82 ? -4.146 -11.092 -7.648 1.00 85.62 82 VAL A N 1
ATOM 662 C CA . VAL A 1 82 ? -4.730 -9.757 -7.815 1.00 85.62 82 VAL A CA 1
ATOM 663 C C . VAL A 1 82 ? -6.162 -9.830 -7.308 1.00 85.62 82 VAL A C 1
ATOM 665 O O . VAL A 1 82 ? -7.003 -10.524 -7.873 1.00 85.62 82 VAL A O 1
ATOM 668 N N . LEU A 1 83 ? -6.420 -9.122 -6.219 1.00 88.38 83 LEU A N 1
ATOM 669 C CA . LEU A 1 83 ? -7.703 -9.051 -5.549 1.00 88.38 83 LEU A CA 1
ATOM 670 C C . LEU A 1 83 ? -8.501 -7.867 -6.067 1.00 88.38 83 LEU A C 1
ATOM 672 O O . LEU A 1 83 ? -7.959 -6.787 -6.288 1.00 88.38 83 LEU A O 1
ATOM 676 N N . MET A 1 84 ? -9.801 -8.082 -6.202 1.00 90.50 84 MET A N 1
ATOM 677 C CA . MET A 1 84 ? -10.777 -7.041 -6.477 1.00 90.50 84 MET A CA 1
ATOM 678 C C . MET A 1 84 ? -11.554 -6.767 -5.192 1.00 90.50 84 MET A C 1
ATOM 680 O O . MET A 1 84 ? -12.101 -7.696 -4.586 1.00 90.50 84 MET A O 1
ATOM 684 N N . VAL A 1 85 ? -11.543 -5.512 -4.755 1.00 90.62 85 VAL A N 1
ATOM 685 C CA . VAL A 1 85 ? -12.216 -5.047 -3.541 1.00 90.62 85 VAL A CA 1
ATOM 686 C C . VAL A 1 85 ? -13.214 -3.971 -3.936 1.00 90.62 85 VAL A C 1
ATOM 688 O O . VAL A 1 85 ? -12.808 -2.913 -4.408 1.00 90.62 85 VAL A O 1
ATOM 691 N N . ASP A 1 86 ? -14.494 -4.249 -3.713 1.00 91.06 86 ASP A N 1
ATOM 692 C CA . ASP A 1 86 ? -15.581 -3.295 -3.937 1.00 91.06 86 ASP A CA 1
ATOM 693 C C . ASP A 1 86 ? -15.483 -2.158 -2.912 1.00 91.06 86 ASP A C 1
ATOM 695 O O . ASP A 1 86 ? -15.386 -2.415 -1.704 1.00 91.06 86 ASP A O 1
ATOM 699 N N . ILE A 1 87 ? -15.449 -0.912 -3.389 1.00 92.12 87 ILE A N 1
ATOM 700 C CA . ILE A 1 87 ? -15.307 0.283 -2.562 1.00 92.12 87 ILE A CA 1
ATOM 701 C C . ILE A 1 87 ? -16.655 1.008 -2.455 1.00 92.12 87 ILE A C 1
ATOM 703 O O . ILE A 1 87 ? -17.136 1.575 -3.434 1.00 92.12 87 ILE A O 1
ATOM 707 N N . PRO A 1 88 ? -17.222 1.140 -1.241 1.00 91.31 88 PRO A N 1
ATOM 708 C CA . PRO A 1 88 ? -18.456 1.881 -1.030 1.00 91.31 88 PRO A CA 1
ATOM 709 C C . PRO A 1 88 ? -18.334 3.322 -1.526 1.00 91.31 88 PRO A C 1
ATOM 711 O O . PRO A 1 88 ? -17.366 4.006 -1.182 1.00 91.31 88 PRO A O 1
ATOM 714 N N . SER A 1 89 ? -19.357 3.841 -2.209 1.00 90.81 89 SER A N 1
ATOM 715 C CA . SER A 1 89 ? -19.325 5.190 -2.799 1.00 90.81 89 SER A CA 1
ATOM 716 C C . SER A 1 89 ? -18.986 6.299 -1.785 1.00 90.81 89 SER A C 1
ATOM 718 O O . SER A 1 89 ? -18.339 7.284 -2.130 1.00 90.81 89 SER A O 1
ATOM 720 N N . ARG A 1 90 ? -19.336 6.117 -0.500 1.00 92.00 90 ARG A N 1
ATOM 721 C CA . ARG A 1 90 ? -18.988 7.048 0.598 1.00 92.00 90 ARG A CA 1
ATOM 722 C C . ARG A 1 90 ? -17.485 7.152 0.909 1.00 92.00 90 ARG A C 1
ATOM 724 O O . ARG A 1 90 ? -17.096 8.056 1.635 1.00 92.00 90 ARG A O 1
ATOM 731 N N . LEU A 1 91 ? -16.671 6.202 0.446 1.00 93.19 91 LEU A N 1
ATOM 732 C CA . LEU A 1 91 ? -15.211 6.167 0.613 1.00 93.19 91 LEU A CA 1
ATOM 733 C C . LEU A 1 91 ? -14.474 6.413 -0.714 1.00 93.19 91 LEU A C 1
ATOM 735 O O . LEU A 1 91 ? -13.250 6.298 -0.774 1.00 93.19 91 LEU A O 1
ATOM 739 N N . MET A 1 92 ? -15.204 6.735 -1.787 1.00 92.00 92 MET A N 1
ATOM 740 C CA . MET A 1 92 ? -14.639 6.840 -3.131 1.00 92.00 92 MET A CA 1
ATOM 741 C C . MET A 1 92 ? -13.631 7.986 -3.264 1.00 92.00 92 MET A C 1
ATOM 743 O O . MET A 1 92 ? -12.631 7.839 -3.963 1.00 92.00 92 MET A O 1
ATOM 747 N N . SER A 1 93 ? -13.844 9.107 -2.570 1.00 91.31 93 SER A N 1
ATOM 748 C CA . SER A 1 93 ? -12.888 10.223 -2.524 1.00 91.31 93 SER A CA 1
ATOM 749 C C . SER A 1 93 ? -11.544 9.787 -1.941 1.00 91.31 93 SER A C 1
ATOM 751 O O . SER A 1 93 ? -10.505 9.981 -2.577 1.00 91.31 93 SER A O 1
ATOM 753 N N . GLY A 1 94 ? -11.556 9.115 -0.786 1.00 92.81 94 GLY A N 1
ATOM 754 C CA . GLY A 1 94 ? -10.366 8.492 -0.210 1.00 92.81 94 GLY A CA 1
ATOM 755 C C . GLY A 1 94 ? -9.721 7.474 -1.155 1.00 92.81 94 GLY A C 1
ATOM 756 O O . GLY A 1 94 ? -8.498 7.437 -1.279 1.00 92.81 94 GLY A O 1
ATOM 757 N N . ALA A 1 95 ? -10.523 6.700 -1.889 1.00 93.75 95 ALA A N 1
ATOM 758 C CA . ALA A 1 95 ? -10.014 5.701 -2.826 1.00 93.75 95 ALA A CA 1
ATOM 759 C C . ALA A 1 95 ? -9.293 6.327 -4.015 1.00 93.75 95 ALA A C 1
ATOM 761 O O . ALA A 1 95 ? -8.212 5.873 -4.382 1.00 93.75 95 ALA A O 1
ATOM 762 N N . GLN A 1 96 ? -9.842 7.402 -4.577 1.00 93.12 96 GLN A N 1
ATOM 763 C CA . GLN A 1 96 ? -9.203 8.163 -5.648 1.00 93.12 96 GLN A CA 1
ATOM 764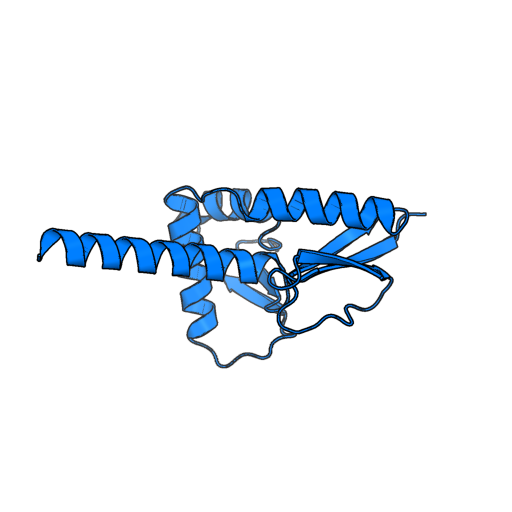 C C . GLN A 1 96 ? -7.877 8.776 -5.182 1.00 93.12 96 GLN A C 1
ATOM 766 O O . GLN A 1 96 ? -6.879 8.689 -5.899 1.00 93.12 96 GLN A O 1
ATOM 771 N N . ALA A 1 97 ? -7.838 9.335 -3.968 1.00 93.00 97 ALA A N 1
ATOM 772 C CA . ALA A 1 97 ? -6.620 9.898 -3.389 1.00 93.00 97 ALA A CA 1
ATOM 773 C C . ALA A 1 97 ? -5.536 8.828 -3.160 1.00 93.00 97 ALA A C 1
ATOM 775 O O . ALA A 1 97 ? -4.386 9.004 -3.575 1.00 93.00 97 ALA A O 1
ATOM 776 N N . MET A 1 98 ? -5.895 7.687 -2.564 1.00 94.69 98 MET A N 1
ATOM 777 C CA . MET A 1 98 ? -4.966 6.574 -2.344 1.00 94.69 98 MET A CA 1
ATOM 778 C C . MET A 1 98 ? -4.501 5.941 -3.663 1.00 94.69 98 MET A C 1
ATOM 780 O O . MET A 1 98 ? -3.314 5.650 -3.826 1.00 94.69 98 MET A O 1
ATOM 784 N N . ALA A 1 99 ? -5.384 5.789 -4.649 1.00 92.62 99 ALA A N 1
ATOM 785 C CA . ALA A 1 99 ? -5.012 5.290 -5.971 1.00 92.62 99 ALA A CA 1
ATOM 786 C C . ALA A 1 99 ? -4.030 6.233 -6.684 1.00 92.62 99 ALA A C 1
ATOM 788 O O . ALA A 1 99 ? -3.022 5.778 -7.223 1.00 92.62 99 ALA A O 1
ATOM 789 N N . ALA A 1 100 ? -4.248 7.552 -6.610 1.00 90.50 100 ALA A N 1
ATOM 790 C CA . ALA A 1 100 ? -3.325 8.550 -7.159 1.00 90.50 100 ALA A CA 1
ATOM 791 C C . ALA A 1 100 ? -1.935 8.507 -6.497 1.00 90.50 100 ALA A C 1
ATOM 793 O O . ALA A 1 100 ? -0.929 8.831 -7.129 1.00 90.50 100 ALA A O 1
ATOM 794 N N . ARG A 1 101 ? -1.867 8.068 -5.234 1.00 90.62 101 ARG A N 1
ATOM 795 C CA . ARG A 1 101 ? -0.620 7.844 -4.486 1.00 90.62 101 ARG A CA 1
ATOM 796 C C . ARG A 1 101 ? 0.016 6.472 -4.745 1.00 90.62 101 ARG A C 1
ATOM 798 O O . ARG A 1 101 ? 1.109 6.221 -4.245 1.00 90.62 101 ARG A O 1
ATOM 805 N N . GLY A 1 102 ? -0.631 5.605 -5.525 1.00 89.31 102 GLY A N 1
ATOM 806 C CA . GLY A 1 102 ? -0.099 4.304 -5.932 1.00 89.31 102 GLY A CA 1
ATOM 807 C C . GLY A 1 102 ? -0.368 3.152 -4.960 1.00 89.31 102 GLY A C 1
ATOM 808 O O . GLY A 1 102 ? 0.314 2.134 -5.046 1.00 89.31 102 GLY A O 1
ATOM 809 N N . PHE A 1 103 ? -1.337 3.277 -4.044 1.00 93.38 103 PHE A N 1
ATOM 810 C CA . PHE A 1 103 ? -1.700 2.175 -3.137 1.00 93.38 103 PHE A CA 1
ATOM 811 C C . PHE A 1 103 ? -2.336 0.986 -3.872 1.00 93.38 103 PHE A C 1
ATOM 813 O O . PHE A 1 103 ? -2.157 -0.162 -3.477 1.00 93.38 103 PHE A O 1
ATOM 820 N N . PHE A 1 104 ? -3.084 1.257 -4.937 1.00 93.38 104 PHE A N 1
ATOM 821 C CA . PHE A 1 104 ? -3.752 0.261 -5.771 1.00 93.38 104 PHE A CA 1
ATOM 822 C C . PHE A 1 104 ? -4.217 0.904 -7.077 1.00 93.38 104 PHE A C 1
ATOM 824 O O . PHE A 1 104 ? -4.137 2.121 -7.247 1.00 93.38 104 PHE A O 1
ATOM 831 N N . THR A 1 105 ? -4.705 0.086 -8.009 1.00 92.12 105 THR A N 1
ATOM 832 C CA . THR A 1 105 ? -5.333 0.581 -9.242 1.00 92.12 105 THR A CA 1
ATOM 833 C C . THR A 1 105 ? -6.845 0.580 -9.074 1.00 92.12 105 THR A C 1
ATOM 835 O O . THR A 1 105 ? -7.397 -0.416 -8.625 1.00 92.12 105 THR A O 1
ATOM 838 N N . LEU A 1 106 ? -7.525 1.661 -9.452 1.00 91.38 106 LEU A N 1
ATOM 839 C CA . LEU A 1 106 ? -8.986 1.663 -9.553 1.00 91.38 106 LEU A CA 1
ATOM 840 C C . LEU A 1 106 ? -9.407 1.177 -10.943 1.00 91.38 106 LEU A C 1
ATOM 842 O O . LEU A 1 106 ? -8.974 1.739 -11.952 1.00 91.38 106 LEU A O 1
ATOM 846 N N . ALA A 1 107 ? -10.236 0.138 -10.994 1.00 87.12 107 ALA A N 1
ATOM 847 C CA . ALA A 1 107 ? -10.911 -0.302 -12.210 1.00 87.12 107 ALA A CA 1
ATOM 848 C C . ALA A 1 107 ? -12.207 0.502 -12.438 1.00 87.12 107 ALA A C 1
ATOM 850 O O . ALA A 1 107 ? -12.640 1.283 -11.588 1.00 87.12 107 ALA A O 1
ATOM 851 N N . HIS A 1 108 ? -12.826 0.361 -13.616 1.00 68.50 108 HIS A N 1
ATOM 852 C CA . HIS A 1 108 ? -14.091 1.041 -13.907 1.00 68.50 108 HIS A CA 1
ATOM 853 C C . HIS A 1 108 ? -15.173 0.645 -12.887 1.00 68.50 108 HIS A C 1
ATOM 855 O O . HIS A 1 108 ? -15.482 -0.532 -12.774 1.00 68.50 108 HIS A O 1
ATOM 861 N N . ARG A 1 109 ? -15.798 1.651 -12.251 1.00 59.91 109 ARG A N 1
ATOM 862 C CA . ARG A 1 109 ? -16.921 1.535 -11.295 1.00 59.91 109 ARG A CA 1
ATOM 863 C C . ARG A 1 109 ? -16.573 0.879 -9.954 1.00 59.91 109 ARG A C 1
ATOM 865 O O . ARG A 1 109 ? -17.120 -0.152 -9.611 1.00 59.91 109 ARG A O 1
ATOM 872 N N . GLU A 1 110 ? -15.770 1.584 -9.164 1.00 76.31 110 GLU A N 1
ATOM 873 C CA . GLU A 1 110 ? -15.691 1.403 -7.703 1.00 76.31 110 GLU A CA 1
ATOM 874 C C . GLU A 1 110 ? -14.828 0.236 -7.196 1.00 76.31 110 GLU A C 1
ATOM 876 O O . GLU A 1 110 ? -14.618 0.128 -5.996 1.00 76.31 110 GLU A O 1
ATOM 881 N N . ASP A 1 111 ? -14.213 -0.553 -8.077 1.00 87.94 111 ASP A N 1
ATOM 882 C CA . ASP A 1 111 ? -13.344 -1.655 -7.657 1.00 87.94 111 ASP A CA 1
ATOM 883 C C . ASP A 1 111 ? -11.868 -1.245 -7.521 1.00 87.94 111 ASP A C 1
ATOM 885 O O . ASP A 1 111 ? -11.243 -0.734 -8.459 1.00 87.94 111 ASP A O 1
ATOM 889 N N . ALA A 1 112 ? -11.268 -1.549 -6.370 1.00 90.69 112 ALA A N 1
ATOM 890 C CA . ALA A 1 112 ? -9.826 -1.490 -6.163 1.00 90.69 112 ALA A CA 1
ATOM 891 C C . ALA A 1 112 ? -9.171 -2.831 -6.534 1.00 90.69 112 ALA A C 1
ATOM 893 O O . ALA A 1 112 ? -9.488 -3.876 -5.966 1.00 90.69 112 ALA A O 1
ATOM 894 N N . LEU A 1 113 ? -8.219 -2.788 -7.467 1.00 91.88 113 LEU A N 1
ATOM 895 C CA . LEU A 1 113 ? -7.361 -3.904 -7.858 1.00 91.88 113 LEU A CA 1
ATOM 896 C C . LEU A 1 113 ? -6.058 -3.870 -7.056 1.00 91.88 113 LEU A C 1
ATOM 898 O O . LEU A 1 113 ? -5.241 -2.952 -7.205 1.00 91.88 113 LEU A O 1
ATOM 902 N N . ILE A 1 114 ? -5.854 -4.887 -6.224 1.00 90.56 114 ILE A N 1
ATOM 903 C CA . ILE A 1 114 ? -4.793 -4.941 -5.217 1.00 90.56 114 ILE A CA 1
ATOM 904 C C . ILE A 1 114 ? -4.016 -6.245 -5.357 1.00 90.56 114 ILE A C 1
ATOM 906 O O . ILE A 1 114 ? -4.589 -7.321 -5.266 1.00 90.56 114 ILE A O 1
ATOM 910 N N . SER A 1 115 ? -2.699 -6.171 -5.528 1.00 89.19 115 SER A N 1
ATOM 911 C CA . SER A 1 115 ? -1.823 -7.347 -5.426 1.00 89.19 115 SER A CA 1
ATOM 912 C C . SER A 1 115 ? -1.230 -7.426 -4.021 1.00 89.19 115 SER A C 1
ATOM 914 O O . SER A 1 115 ? -0.686 -6.429 -3.540 1.00 89.19 115 SER A O 1
ATOM 916 N N . LEU A 1 116 ? -1.277 -8.597 -3.376 1.00 84.44 116 LEU A N 1
ATOM 917 C CA . LEU A 1 116 ? -0.747 -8.770 -2.014 1.00 84.44 116 LEU A CA 1
ATOM 918 C C . LEU A 1 116 ? 0.787 -8.659 -1.930 1.00 84.44 116 LEU A C 1
ATOM 920 O O . LEU A 1 116 ? 1.328 -8.374 -0.865 1.00 84.44 116 LEU A O 1
ATOM 924 N N . ARG A 1 117 ? 1.511 -8.810 -3.044 1.00 82.62 117 ARG A N 1
ATOM 925 C CA . ARG A 1 117 ? 2.958 -8.520 -3.100 1.00 82.62 117 ARG A CA 1
ATOM 926 C C . ARG A 1 117 ? 3.289 -7.058 -3.382 1.00 82.62 117 ARG A C 1
ATOM 928 O O . ARG A 1 117 ? 4.443 -6.654 -3.240 1.00 82.62 117 ARG A O 1
ATOM 935 N N . SER A 1 118 ? 2.301 -6.253 -3.772 1.00 89.81 118 SER A N 1
ATOM 936 C CA . SER A 1 118 ? 2.543 -4.851 -4.096 1.00 89.81 118 SER A CA 1
ATOM 937 C C . SER A 1 118 ? 2.970 -4.046 -2.870 1.00 89.81 118 SER A C 1
ATOM 939 O O . SER A 1 118 ? 2.491 -4.253 -1.752 1.00 89.81 118 SER A O 1
ATOM 941 N N . ALA A 1 119 ? 3.831 -3.058 -3.102 1.00 92.56 119 ALA A N 1
ATOM 942 C CA . ALA A 1 119 ? 4.187 -2.060 -2.104 1.00 92.56 119 ALA A CA 1
ATOM 943 C C . ALA A 1 119 ? 2.951 -1.341 -1.537 1.00 92.56 119 ALA A C 1
ATOM 945 O O . ALA A 1 119 ? 2.917 -1.011 -0.356 1.00 92.56 119 ALA A O 1
ATOM 946 N N . GLY A 1 120 ? 1.919 -1.137 -2.360 1.00 93.94 120 GLY A N 1
ATOM 947 C CA . GLY A 1 120 ? 0.676 -0.494 -1.950 1.00 93.94 120 GLY A CA 1
ATOM 948 C C . GLY A 1 120 ? -0.101 -1.278 -0.890 1.00 93.94 120 GLY A C 1
ATOM 949 O O . GLY A 1 120 ? -0.492 -0.701 0.122 1.00 93.94 120 GLY A O 1
ATOM 950 N N . TRP A 1 121 ? -0.249 -2.599 -1.043 1.00 93.25 121 TRP A N 1
ATOM 951 C CA . TRP A 1 121 ? -0.878 -3.441 -0.014 1.00 93.25 121 TRP A CA 1
ATOM 952 C C . TRP A 1 121 ? -0.083 -3.460 1.297 1.00 93.25 121 TRP A C 1
ATOM 954 O O . TRP A 1 121 ? -0.651 -3.338 2.385 1.00 93.25 121 TRP A O 1
ATOM 964 N N . LYS A 1 122 ? 1.245 -3.562 1.203 1.00 92.94 122 LYS A N 1
ATOM 965 C CA . LYS A 1 122 ? 2.114 -3.506 2.384 1.00 92.94 122 LYS A CA 1
ATOM 966 C C . LYS A 1 122 ? 2.020 -2.162 3.096 1.00 92.94 122 LYS A C 1
ATOM 968 O O . LYS A 1 122 ? 2.010 -2.128 4.322 1.00 92.94 122 LYS A O 1
ATOM 973 N N . ALA A 1 123 ? 1.869 -1.074 2.341 1.00 95.00 123 ALA A N 1
ATOM 974 C CA . ALA A 1 123 ? 1.608 0.246 2.896 1.00 95.00 123 ALA A CA 1
ATOM 975 C C . ALA A 1 123 ? 0.276 0.303 3.646 1.00 95.00 123 ALA A C 1
ATOM 977 O O . ALA A 1 123 ? 0.252 0.808 4.762 1.00 95.00 123 ALA A O 1
ATOM 978 N N . ILE A 1 124 ? -0.809 -0.236 3.071 1.00 95.06 124 ILE A N 1
ATOM 979 C CA . ILE A 1 124 ? -2.114 -0.330 3.753 1.00 95.06 124 ILE A CA 1
ATOM 980 C C . ILE A 1 124 ? -1.959 -1.061 5.083 1.00 95.06 124 ILE A C 1
ATOM 982 O O . ILE A 1 124 ? -2.332 -0.519 6.117 1.00 95.06 124 ILE A O 1
ATOM 986 N N . THR A 1 125 ? -1.370 -2.257 5.044 1.00 93.62 125 THR A N 1
ATOM 987 C CA . THR A 1 125 ? -1.194 -3.113 6.224 1.00 93.62 125 THR A CA 1
ATOM 988 C C . THR A 1 125 ? -0.423 -2.373 7.310 1.00 93.62 125 THR A C 1
ATOM 990 O O . THR A 1 125 ? -0.899 -2.237 8.429 1.00 93.62 125 THR A O 1
ATOM 993 N N . ARG A 1 126 ? 0.712 -1.774 6.937 1.00 94.50 126 ARG A N 1
ATOM 994 C CA . ARG A 1 126 ? 1.550 -1.008 7.854 1.00 94.50 126 ARG A CA 1
ATOM 995 C C . ARG A 1 126 ? 0.812 0.169 8.498 1.00 94.50 126 ARG A C 1
ATOM 997 O O . ARG A 1 126 ? 0.903 0.328 9.707 1.00 94.50 126 ARG A O 1
ATOM 1004 N N . HIS A 1 127 ? 0.094 0.985 7.721 1.00 95.94 127 HIS A N 1
ATOM 1005 C CA . HIS A 1 127 ? -0.639 2.141 8.263 1.00 95.94 127 HIS A CA 1
ATOM 1006 C C . HIS A 1 127 ? -1.714 1.722 9.265 1.00 95.94 127 HIS A C 1
ATOM 1008 O O . HIS A 1 127 ? -1.877 2.377 10.293 1.00 95.94 127 HIS A O 1
ATOM 1014 N N . VAL A 1 128 ? -2.447 0.644 8.974 1.00 95.00 128 VAL A N 1
ATOM 1015 C CA . VAL A 1 128 ? -3.499 0.163 9.877 1.00 95.00 128 VAL A CA 1
ATOM 1016 C C . VAL A 1 128 ? -2.900 -0.446 11.145 1.00 95.00 128 VAL A C 1
ATOM 1018 O O . VAL A 1 128 ? -3.384 -0.160 12.238 1.00 95.00 128 VAL A O 1
ATOM 1021 N N . ASP A 1 129 ? -1.821 -1.219 11.022 1.00 93.31 129 ASP A N 1
ATOM 1022 C CA . ASP A 1 129 ? -1.144 -1.828 12.169 1.00 93.31 129 ASP A CA 1
ATOM 1023 C C . ASP A 1 129 ? -0.512 -0.763 13.087 1.00 93.31 129 ASP A C 1
ATOM 1025 O O . ASP A 1 129 ? -0.634 -0.852 14.310 1.00 93.31 129 ASP A O 1
ATOM 1029 N N . GLU A 1 130 ? 0.106 0.279 12.513 1.00 92.88 130 GLU A N 1
ATOM 1030 C CA . GLU A 1 130 ? 0.644 1.427 13.259 1.00 92.88 130 GLU A CA 1
ATOM 1031 C C . GLU A 1 130 ? -0.469 2.170 14.019 1.00 92.88 130 GLU A C 1
ATOM 1033 O O . GLU A 1 130 ? -0.308 2.460 15.205 1.00 92.88 130 GLU A O 1
ATOM 1038 N N . GLN A 1 131 ? -1.622 2.421 13.385 1.00 90.75 131 GLN A N 1
ATOM 1039 C CA . GLN A 1 131 ? -2.772 3.042 14.055 1.00 90.75 131 GLN A CA 1
ATOM 1040 C C . GLN A 1 131 ? -3.286 2.177 15.214 1.00 90.75 131 GLN A C 1
ATOM 1042 O O . GLN A 1 131 ? -3.499 2.685 16.310 1.00 90.75 131 GLN A O 1
ATOM 1047 N N . ALA A 1 132 ? -3.417 0.865 15.007 1.00 88.75 132 ALA A N 1
ATOM 1048 C CA . ALA A 1 132 ? -3.878 -0.059 16.041 1.00 88.75 132 ALA A CA 1
ATOM 1049 C C . ALA A 1 132 ? -2.890 -0.210 17.213 1.00 88.75 132 ALA A C 1
ATOM 1051 O O . ALA A 1 132 ? -3.295 -0.610 18.306 1.00 88.75 132 ALA A O 1
ATOM 1052 N N . SER A 1 133 ? -1.594 0.035 16.995 1.00 89.50 133 SER A N 1
ATOM 1053 C CA . SER A 1 133 ? -0.596 0.098 18.073 1.00 89.50 133 SER A CA 1
ATOM 1054 C C . SER A 1 133 ? -0.753 1.380 18.885 1.00 89.50 133 SER A C 1
ATOM 1056 O O . SER A 1 133 ? -0.809 1.319 20.109 1.00 89.50 133 SER A O 1
ATOM 1058 N N . LEU A 1 134 ? -0.891 2.524 18.206 1.00 87.12 134 LEU A N 1
ATOM 1059 C CA . LEU A 1 134 ? -1.079 3.826 18.851 1.00 87.12 134 LEU A CA 1
ATOM 1060 C C . LEU A 1 134 ? -2.358 3.877 19.693 1.00 87.12 134 LEU A C 1
ATOM 1062 O O . LEU A 1 134 ? -2.331 4.413 20.797 1.00 87.12 134 LEU A O 1
ATOM 1066 N N . ASP A 1 135 ? -3.455 3.303 19.195 1.00 85.88 135 ASP A N 1
ATOM 1067 C CA . ASP A 1 135 ? -4.722 3.246 19.931 1.00 85.88 135 ASP A CA 1
ATOM 1068 C C . ASP A 1 135 ? -4.565 2.433 21.235 1.00 85.88 135 ASP A C 1
ATOM 1070 O O . ASP A 1 135 ? -5.024 2.864 22.289 1.00 85.88 135 ASP A O 1
ATOM 1074 N N . ARG A 1 136 ? -3.827 1.311 21.199 1.00 84.50 136 ARG A N 1
ATOM 1075 C CA . ARG A 1 136 ? -3.528 0.492 22.390 1.00 84.50 136 ARG A CA 1
ATOM 1076 C C . ARG A 1 136 ? -2.637 1.211 23.400 1.00 84.50 136 ARG A C 1
ATOM 1078 O O . ARG A 1 136 ? -2.944 1.208 24.584 1.00 84.50 136 ARG A O 1
ATOM 1085 N N . GLU A 1 137 ? -1.560 1.847 22.940 1.00 86.00 137 GLU A N 1
ATOM 1086 C CA . GLU A 1 137 ? -0.671 2.629 23.812 1.00 86.00 137 GLU A CA 1
ATOM 1087 C C . GLU A 1 137 ? -1.417 3.778 24.503 1.00 86.00 137 GLU A C 1
ATOM 1089 O O . GLU A 1 137 ? -1.148 4.094 25.663 1.00 86.00 137 GLU A O 1
ATOM 1094 N N . TYR A 1 138 ? -2.366 4.400 23.799 1.00 81.00 138 TYR A N 1
ATOM 1095 C CA . TYR A 1 138 ? -3.201 5.457 24.355 1.00 81.00 138 TYR A CA 1
ATOM 1096 C C . TYR A 1 138 ? -4.171 4.931 25.424 1.00 81.00 138 TYR A C 1
ATOM 1098 O O . TYR A 1 138 ? -4.285 5.538 26.489 1.00 81.00 138 TYR A O 1
ATOM 1106 N N . ASP A 1 139 ? -4.826 3.795 25.174 1.00 82.06 139 ASP A N 1
ATOM 1107 C CA . ASP A 1 139 ? -5.722 3.147 26.140 1.00 82.06 139 ASP A CA 1
ATOM 1108 C C . ASP A 1 139 ? -4.970 2.693 27.406 1.00 82.06 139 ASP A C 1
ATOM 1110 O O . ASP A 1 139 ? -5.443 2.907 28.528 1.00 82.06 139 ASP A O 1
ATOM 1114 N N . ASP A 1 140 ? -3.768 2.135 27.248 1.00 83.94 140 ASP A N 1
ATOM 1115 C CA . ASP A 1 140 ? -2.900 1.743 28.364 1.00 83.94 140 ASP A CA 1
ATOM 1116 C C . ASP A 1 140 ? -2.478 2.968 29.196 1.00 83.94 140 ASP A C 1
ATOM 1118 O O . ASP A 1 140 ? -2.504 2.933 30.425 1.00 83.94 140 ASP A O 1
ATOM 1122 N N . ALA A 1 141 ? -2.154 4.092 28.548 1.00 80.50 141 ALA A N 1
ATOM 1123 C CA . ALA A 1 141 ? -1.793 5.333 29.236 1.00 80.50 141 ALA A CA 1
ATOM 1124 C C . ALA A 1 141 ? -2.969 5.996 29.979 1.00 80.50 141 ALA A C 1
ATOM 1126 O O . ALA A 1 141 ? -2.744 6.726 30.942 1.00 80.50 141 ALA A O 1
ATOM 1127 N N . LEU A 1 142 ? -4.212 5.773 29.538 1.00 74.19 142 LEU A N 1
ATOM 1128 C CA . LEU A 1 142 ? -5.418 6.267 30.214 1.00 74.19 142 LEU A CA 1
ATOM 1129 C C . LEU A 1 142 ? -5.863 5.385 31.386 1.00 74.19 142 LEU A C 1
ATOM 1131 O O . LEU A 1 142 ? -6.657 5.832 32.217 1.00 74.19 142 LEU A O 1
ATOM 1135 N N . THR A 1 143 ? -5.403 4.135 31.428 1.00 73.62 143 THR A N 1
ATOM 1136 C CA . THR A 1 143 ? -5.768 3.148 32.454 1.00 73.62 143 THR A CA 1
ATOM 1137 C C . THR A 1 143 ? -4.669 2.910 33.498 1.00 73.62 143 THR A C 1
ATOM 1139 O O . THR A 1 143 ? -4.949 2.259 34.509 1.00 73.62 143 THR A O 1
ATOM 1142 N N . ALA A 1 144 ? -3.466 3.458 33.285 1.00 59.97 144 ALA A N 1
ATOM 1143 C CA . ALA A 1 144 ? -2.333 3.492 34.220 1.00 59.97 144 ALA A CA 1
ATOM 1144 C C . ALA A 1 144 ? -2.407 4.665 35.216 1.00 59.97 144 ALA A C 1
ATOM 1146 O O . ALA A 1 144 ? -1.989 4.456 36.381 1.00 59.97 144 ALA A O 1
#

pLDDT: mean 87.73, std 7.94, range [59.91, 96.19]

Radius of gy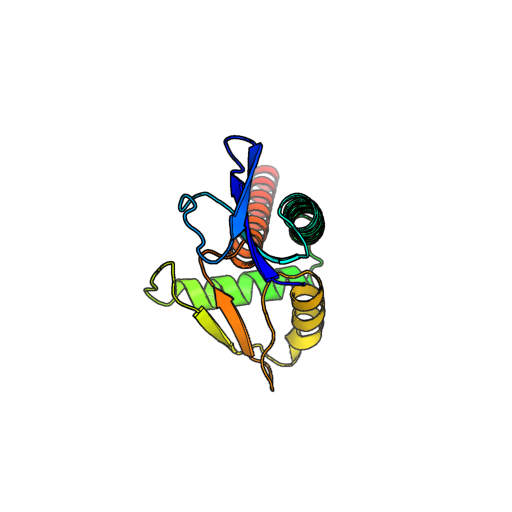ration: 16.17 Å; chains: 1; bounding box: 38×29×60 Å

Organism: NCBI:txid629260

Sequence (144 aa):
MKETYFVGYDPDMKMWAAQAIEPNFSEASWVFKVTARND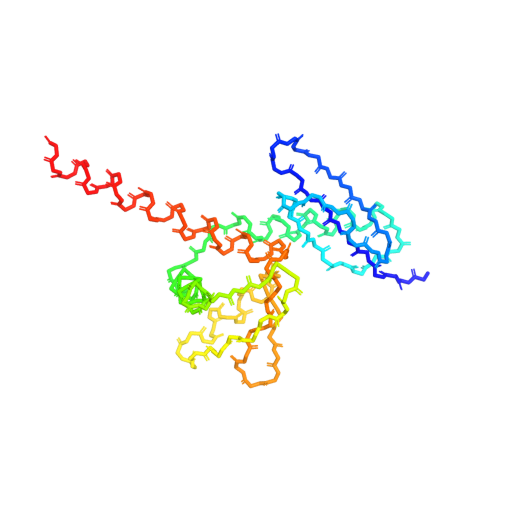HDALMKGLAQYQGLTRKLTGEEMRLASYIQNQINQKSRKPDEVLMVDIPSRLMSGAQAMAARGFFTLAHREDALISLRSAGWKAITRHVDEQASLDREYDDALTA